Protein AF-A0A5K0XEU4-F1 (afdb_monomer_lite)

Sequence (33 aa):
LIENEYLGLENGILDQSAILLSRSGCLTCMNCK

Foldseek 3Di:
DVCCPVVVNPDDCVVVCCVVPPDPPDDDDDDPD

Radius of gyration: 11.61 Å; chains: 1; bounding box: 25×12×27 Å

Secondary structure (DSSP, 8-state):
-IIIIIS-----SHHHHHHHH--TT-PPP----

Structure (mmCIF, N/CA/C/O backbone):
data_AF-A0A5K0XEU4-F1
#
_entry.id   AF-A0A5K0XEU4-F1
#
loop_
_atom_site.group_PDB
_atom_site.id
_atom_site.type_symbol
_atom_site.label_atom_id
_atom_site.label_alt_id
_atom_site.label_comp_id
_atom_site.label_asym_id
_atom_site.label_entity_id
_atom_site.label_seq_id
_atom_site.pdbx_PDB_ins_code
_atom_site.Cartn_x
_atom_site.Cartn_y
_atom_site.Cartn_z
_atom_site.occupancy
_atom_site.B_iso_or_equiv
_atom_site.auth_seq_id
_atom_site.auth_comp_id
_atom_site.auth_asym_id
_atom_site.auth_atom_id
_atom_site.pdbx_PDB_model_num
ATOM 1 N N . LEU A 1 1 ? 5.354 -6.549 -8.233 1.00 74.12 1 LEU A N 1
ATOM 2 C CA . LEU A 1 1 ? 4.842 -7.348 -9.364 1.00 74.12 1 LEU A CA 1
ATOM 3 C C . LEU A 1 1 ? 3.826 -6.596 -10.221 1.00 74.12 1 LEU A C 1
ATOM 5 O O . LEU A 1 1 ? 4.267 -6.013 -11.193 1.00 74.12 1 LEU A O 1
ATOM 9 N N . ILE A 1 2 ? 2.522 -6.530 -9.923 1.00 93.06 2 ILE A N 1
ATOM 10 C CA . ILE A 1 2 ? 1.575 -5.950 -10.908 1.00 93.06 2 ILE A CA 1
ATOM 11 C C . ILE A 1 2 ? 1.835 -4.457 -11.174 1.00 93.06 2 ILE A C 1
ATOM 13 O O . ILE A 1 2 ? 2.171 -4.094 -12.294 1.00 93.06 2 ILE A O 1
ATOM 17 N N . GLU A 1 3 ? 1.722 -3.588 -10.169 1.00 95.56 3 GLU A N 1
ATOM 18 C CA . GLU A 1 3 ? 1.879 -2.144 -10.401 1.00 95.56 3 GLU A CA 1
ATOM 19 C C . GLU A 1 3 ? 3.308 -1.777 -10.809 1.00 95.56 3 GLU A C 1
ATOM 21 O O . GLU A 1 3 ? 3.512 -1.239 -11.891 1.00 95.56 3 GLU A O 1
ATOM 26 N N . ASN A 1 4 ? 4.309 -2.146 -10.010 1.00 94.12 4 ASN A N 1
ATOM 27 C CA . ASN A 1 4 ? 5.662 -1.644 -10.254 1.00 94.12 4 ASN A CA 1
ATOM 28 C C . ASN A 1 4 ? 6.428 -2.406 -11.347 1.00 94.12 4 ASN A C 1
ATOM 30 O O . ASN A 1 4 ? 7.266 -1.803 -12.003 1.00 94.12 4 ASN A O 1
ATOM 34 N N . GLU A 1 5 ? 6.175 -3.702 -11.573 1.00 94.25 5 GLU A N 1
ATOM 35 C CA . GLU A 1 5 ? 6.940 -4.473 -12.578 1.00 94.25 5 GLU A CA 1
ATOM 36 C C . GLU A 1 5 ? 6.182 -4.643 -13.892 1.00 94.25 5 GLU A C 1
ATOM 38 O O . GLU A 1 5 ? 6.788 -4.561 -14.955 1.00 94.25 5 GLU A O 1
ATOM 43 N N . TYR A 1 6 ? 4.868 -4.874 -13.84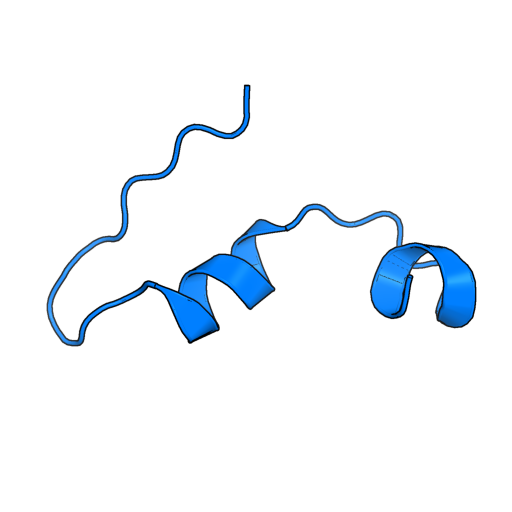3 1.00 96.81 6 TYR A N 1
ATOM 44 C CA . TYR A 1 6 ? 4.079 -5.069 -15.058 1.00 96.81 6 TYR A CA 1
ATOM 45 C C . TYR A 1 6 ? 3.561 -3.746 -15.632 1.00 96.81 6 TYR A C 1
ATOM 47 O O . TYR A 1 6 ? 3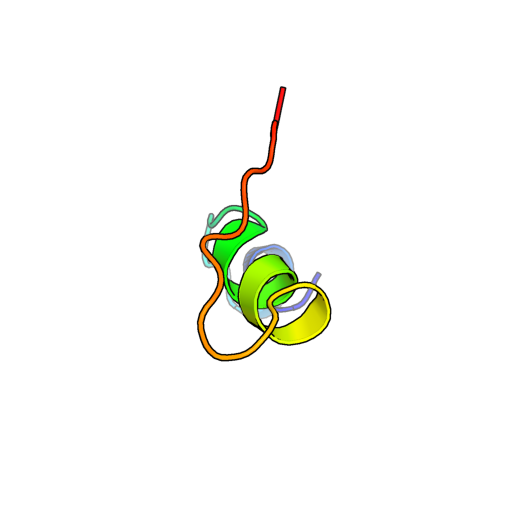.600 -3.551 -16.844 1.00 96.81 6 TYR A O 1
ATOM 55 N N . LEU A 1 7 ? 3.096 -2.828 -14.778 1.00 96.38 7 LEU A N 1
ATOM 56 C CA . LEU A 1 7 ? 2.604 -1.513 -15.205 1.00 96.38 7 LEU A CA 1
ATOM 57 C C . LEU A 1 7 ? 3.675 -0.412 -15.135 1.00 96.38 7 LEU A C 1
ATOM 59 O O . LEU A 1 7 ? 3.461 0.661 -15.693 1.00 96.38 7 LEU A O 1
ATOM 63 N N . GLY A 1 8 ? 4.815 -0.661 -14.480 1.00 95.12 8 GLY A N 1
ATOM 64 C CA . GLY A 1 8 ? 5.887 0.329 -14.313 1.00 95.12 8 GLY A CA 1
ATOM 65 C C . GLY A 1 8 ? 5.502 1.520 -13.427 1.00 95.12 8 GLY A C 1
ATOM 66 O O . GLY A 1 8 ? 6.106 2.584 -13.526 1.00 95.12 8 GLY A O 1
ATOM 67 N N . LEU A 1 9 ? 4.471 1.373 -12.593 1.00 87.19 9 LEU A N 1
ATOM 68 C CA . LEU A 1 9 ? 3.995 2.406 -11.680 1.00 87.19 9 LEU A CA 1
ATOM 69 C C . LEU A 1 9 ? 4.793 2.280 -10.380 1.00 87.19 9 LEU A C 1
ATOM 71 O O . LEU A 1 9 ? 4.571 1.344 -9.630 1.00 87.19 9 LEU A O 1
ATOM 75 N N . GLU A 1 10 ? 5.759 3.161 -10.124 1.00 92.56 10 GLU A N 1
ATOM 76 C CA . GLU A 1 10 ? 6.681 3.097 -8.971 1.00 92.56 10 GLU A CA 1
ATOM 77 C C . GLU A 1 10 ? 6.016 3.481 -7.628 1.00 92.56 10 GLU A C 1
ATOM 79 O O . GLU A 1 10 ? 6.478 4.360 -6.901 1.00 92.56 10 GLU A O 1
ATOM 84 N N . ASN A 1 11 ? 4.908 2.823 -7.286 1.00 91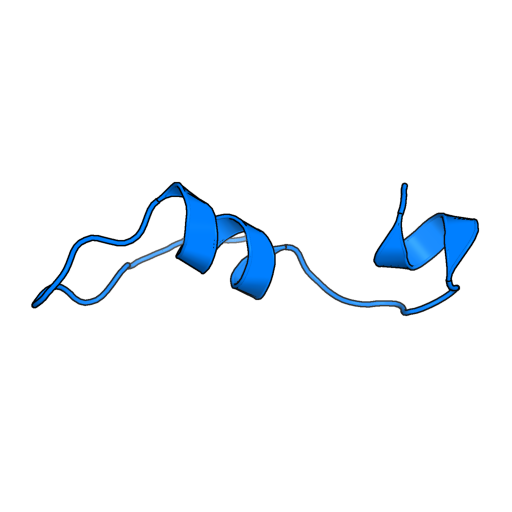.50 11 ASN A N 1
ATOM 85 C CA . ASN A 1 11 ? 4.097 3.119 -6.107 1.00 91.50 11 ASN A CA 1
ATOM 86 C C . ASN A 1 11 ? 4.461 2.251 -4.889 1.00 91.50 11 ASN A C 1
ATOM 88 O O . ASN A 1 11 ? 5.160 1.240 -4.984 1.00 91.50 11 ASN A O 1
ATOM 92 N N . GLY A 1 12 ? 3.968 2.660 -3.716 1.00 92.12 12 GLY A N 1
ATOM 93 C CA . GLY A 1 12 ? 4.029 1.883 -2.474 1.00 92.12 12 GLY A CA 1
ATOM 94 C C . GLY A 1 12 ? 2.807 0.979 -2.265 1.00 92.12 12 GLY A C 1
ATOM 95 O O . GLY A 1 12 ? 1.881 0.971 -3.066 1.00 92.12 12 GLY A O 1
ATOM 96 N N . ILE A 1 13 ? 2.777 0.246 -1.147 1.00 94.25 13 ILE A N 1
ATOM 97 C CA . ILE A 1 13 ? 1.756 -0.789 -0.876 1.00 94.25 13 ILE A CA 1
ATOM 98 C C . ILE A 1 13 ? 0.466 -0.281 -0.201 1.00 94.25 13 ILE A C 1
ATOM 100 O O . ILE A 1 13 ? -0.364 -1.086 0.233 1.00 94.25 13 ILE A O 1
ATOM 104 N N . LEU A 1 14 ? 0.331 1.031 0.017 1.00 94.38 14 LEU A N 1
ATOM 105 C CA . LEU A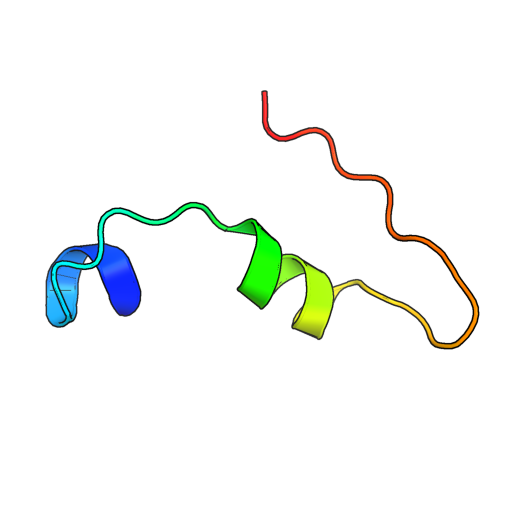 1 14 ? -0.682 1.575 0.929 1.00 94.38 14 LEU A CA 1
ATOM 106 C C . LEU A 1 14 ? -2.106 1.288 0.445 1.00 94.38 14 LEU A C 1
ATOM 108 O O . LEU A 1 14 ? -2.936 0.855 1.242 1.00 94.38 14 LEU A O 1
ATOM 112 N N . ASP A 1 15 ? -2.373 1.475 -0.845 1.00 93.88 15 ASP A N 1
ATOM 113 C CA . ASP A 1 15 ? -3.717 1.336 -1.410 1.00 93.88 15 ASP A CA 1
ATOM 114 C C . ASP A 1 15 ? -4.200 -0.115 -1.353 1.00 93.88 15 ASP A C 1
ATOM 116 O O . ASP A 1 15 ? -5.304 -0.399 -0.880 1.00 93.88 15 ASP A O 1
ATOM 120 N N . GLN A 1 16 ? -3.343 -1.063 -1.740 1.00 94.19 16 GLN A N 1
ATOM 121 C CA . GLN A 1 16 ? -3.682 -2.486 -1.693 1.00 94.19 16 GLN A CA 1
ATOM 122 C C . GLN A 1 16 ? -3.832 -2.958 -0.244 1.00 94.19 16 GLN A C 1
ATOM 124 O O . GLN A 1 16 ? -4.715 -3.758 0.071 1.00 94.19 16 GLN A O 1
ATOM 129 N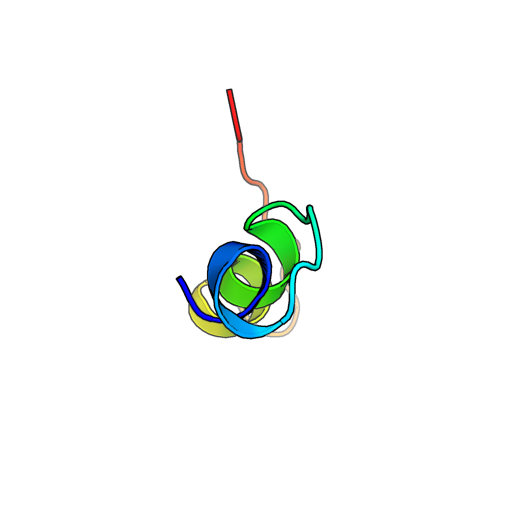 N . SER A 1 17 ? -3.006 -2.424 0.659 1.00 94.69 17 SER A N 1
ATOM 130 C CA . SER A 1 17 ? -3.088 -2.745 2.081 1.00 94.69 17 SER A CA 1
ATOM 131 C C . SER A 1 17 ? -4.342 -2.170 2.734 1.00 94.69 17 SER A C 1
ATOM 133 O O . SER A 1 17 ? -4.958 -2.842 3.557 1.00 94.69 17 SER A O 1
ATOM 135 N N . ALA A 1 18 ? -4.762 -0.961 2.362 1.00 94.69 18 ALA A N 1
ATOM 136 C CA . ALA A 1 18 ? -6.004 -0.370 2.842 1.00 94.69 18 ALA A CA 1
ATOM 137 C C . ALA A 1 18 ? -7.214 -1.195 2.385 1.00 94.69 18 ALA A C 1
ATOM 139 O O . ALA A 1 18 ? -8.100 -1.467 3.191 1.00 94.69 18 ALA A O 1
ATOM 140 N N . ILE A 1 19 ? -7.232 -1.669 1.138 1.00 95.25 19 ILE A N 1
ATOM 141 C CA . ILE A 1 19 ? -8.307 -2.537 0.633 1.00 95.25 19 ILE A CA 1
ATOM 142 C C . ILE A 1 19 ? -8.406 -3.835 1.446 1.00 95.25 19 ILE A C 1
ATOM 144 O O . ILE A 1 19 ? -9.506 -4.260 1.791 1.00 95.25 19 ILE A O 1
ATOM 148 N N . LEU A 1 20 ? -7.269 -4.460 1.762 1.00 96.25 20 LEU A N 1
ATOM 149 C CA . LEU A 1 20 ? -7.235 -5.760 2.438 1.00 96.25 20 LEU A CA 1
ATOM 150 C C . LEU A 1 20 ? -7.433 -5.678 3.955 1.00 96.25 20 LEU A C 1
ATOM 152 O O . LEU A 1 20 ? -8.041 -6.572 4.540 1.00 96.25 20 LEU A O 1
ATOM 156 N N . LEU A 1 21 ? -6.872 -4.654 4.600 1.00 95.81 21 LEU A N 1
ATOM 157 C CA . LEU A 1 21 ? -6.713 -4.609 6.057 1.00 95.81 21 LEU A CA 1
ATOM 158 C C . LEU A 1 21 ? -7.608 -3.576 6.738 1.00 95.81 21 LEU A C 1
ATOM 160 O O . LEU A 1 21 ? -7.745 -3.611 7.964 1.00 95.81 21 LEU A O 1
ATOM 164 N N . SER A 1 22 ? -8.202 -2.644 5.988 1.00 95.94 22 SER A N 1
ATOM 165 C CA . SER A 1 22 ? -9.073 -1.645 6.597 1.00 95.94 22 SER A CA 1
ATOM 166 C C . SER A 1 22 ? -10.398 -2.237 7.063 1.00 95.94 22 SER A C 1
ATOM 168 O O . SER A 1 22 ? -10.873 -3.273 6.596 1.00 95.94 22 SER A O 1
ATOM 170 N N . ARG A 1 23 ? -11.016 -1.544 8.020 1.00 96.81 23 ARG A N 1
ATOM 171 C CA . ARG A 1 23 ? -12.342 -1.869 8.537 1.00 96.81 23 ARG A CA 1
ATOM 172 C C . ARG A 1 23 ? -13.242 -0.648 8.438 1.00 96.81 23 ARG A C 1
ATOM 174 O O . ARG A 1 23 ? -12.828 0.460 8.770 1.00 96.81 23 ARG A O 1
ATOM 181 N N . SER A 1 24 ? -14.491 -0.871 8.033 1.00 96.62 24 SER A N 1
ATOM 182 C CA . SER A 1 24 ? -15.502 0.187 7.961 1.00 96.62 24 SER A CA 1
ATOM 183 C C . SER A 1 24 ? -15.622 0.937 9.290 1.00 96.62 24 SER A C 1
ATOM 185 O O . SER A 1 24 ? -15.786 0.319 10.343 1.00 96.62 24 SER A O 1
ATOM 187 N N . GLY A 1 25 ? -15.557 2.269 9.226 1.00 96.19 25 GLY A N 1
ATOM 188 C CA . GLY A 1 25 ? -15.637 3.151 10.393 1.00 96.19 25 GLY A CA 1
ATOM 189 C C . GLY A 1 25 ? -14.355 3.236 11.229 1.00 96.19 25 GLY A C 1
ATOM 190 O O . GLY A 1 25 ? -14.393 3.787 12.326 1.00 96.19 25 GLY A O 1
ATOM 191 N N . CYS A 1 26 ? -13.227 2.702 10.750 1.00 96.75 26 CYS A N 1
ATOM 192 C CA . CYS A 1 26 ? -11.944 2.760 11.448 1.00 96.75 26 CYS A CA 1
ATOM 193 C C . CYS A 1 26 ? -10.847 3.363 10.562 1.00 96.75 26 CYS A C 1
ATOM 195 O O . CYS A 1 26 ? -10.771 3.086 9.366 1.00 96.75 26 CYS A O 1
ATOM 197 N N . LEU A 1 27 ? -9.951 4.145 11.172 1.00 95.75 27 LEU A N 1
ATOM 198 C CA . LEU A 1 27 ? -8.711 4.573 10.529 1.00 95.75 27 LEU A CA 1
ATOM 199 C C . LEU A 1 27 ? -7.679 3.447 10.627 1.00 95.75 27 LEU A C 1
ATOM 201 O O . LEU A 1 27 ? -7.400 2.946 11.716 1.00 95.75 27 LEU A O 1
ATOM 205 N N . THR A 1 28 ? -7.096 3.067 9.493 1.00 94.62 28 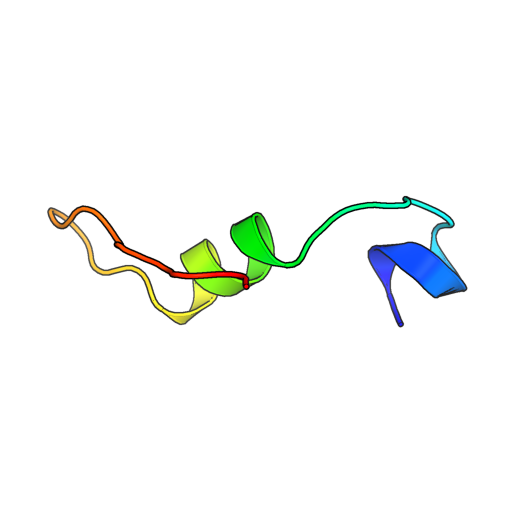THR A N 1
ATOM 206 C CA . THR A 1 28 ? -6.028 2.061 9.459 1.00 94.62 28 THR A CA 1
ATOM 207 C C . THR A 1 28 ? -4.693 2.751 9.703 1.00 94.62 28 THR A C 1
ATOM 209 O O . THR A 1 28 ? -4.290 3.606 8.921 1.00 94.62 28 THR A O 1
ATOM 212 N N . CYS A 1 29 ? -4.016 2.397 10.796 1.00 95.25 29 CYS A N 1
ATOM 213 C CA . CYS A 1 29 ? -2.670 2.878 11.095 1.00 95.25 29 CYS A CA 1
ATOM 214 C C . CYS A 1 29 ? -1.652 1.818 10.668 1.00 95.25 29 CYS A C 1
ATOM 216 O O . CYS A 1 29 ? -1.713 0.680 11.131 1.00 95.25 29 CYS A O 1
ATOM 218 N N . MET A 1 30 ? -0.729 2.191 9.783 1.00 94.12 30 MET A N 1
ATOM 219 C CA . MET A 1 30 ? 0.280 1.297 9.226 1.00 94.12 30 MET A CA 1
ATOM 220 C C . MET A 1 30 ? 1.654 1.955 9.290 1.00 94.12 30 MET A C 1
ATOM 222 O O . MET A 1 30 ? 1.809 3.127 8.951 1.00 94.12 30 MET A O 1
ATOM 226 N N . ASN A 1 31 ? 2.658 1.185 9.701 1.00 92.94 31 ASN A N 1
ATOM 227 C CA . ASN A 1 31 ? 4.053 1.597 9.657 1.00 92.94 31 ASN A CA 1
ATOM 228 C C . ASN A 1 31 ? 4.739 0.888 8.486 1.00 92.94 31 ASN A C 1
ATOM 230 O O . ASN A 1 31 ? 4.816 -0.336 8.482 1.00 92.94 31 ASN A O 1
ATOM 234 N N . CYS A 1 32 ? 5.204 1.666 7.509 1.00 87.88 32 CYS A N 1
ATOM 235 C CA . CYS A 1 32 ? 5.847 1.169 6.288 1.00 87.88 32 CYS A CA 1
ATOM 236 C C . CYS A 1 32 ? 7.379 1.311 6.320 1.00 87.88 32 CYS A C 1
ATOM 238 O O . CYS A 1 32 ? 7.999 1.355 5.259 1.00 87.88 32 CYS A O 1
ATOM 240 N N . LYS A 1 33 ? 7.973 1.481 7.509 1.00 85.19 33 LYS A N 1
ATOM 241 C CA . LYS A 1 33 ? 9.431 1.453 7.669 1.00 85.19 33 LYS A CA 1
ATOM 242 C C . LYS A 1 33 ? 10.005 0.063 7.445 1.00 85.19 33 LYS A C 1
ATOM 244 O O . LYS A 1 33 ? 9.367 -0.906 7.909 1.00 85.19 33 LYS A O 1
#

pLDDT: mean 93.46, std 4.35, range [74.12, 96.81]

Organism: NCBI:txid210225